Protein AF-A0AA92TUX0-F1 (afdb_monomer_lite)

pLDDT: mean 94.33, std 5.02, range [76.75, 98.62]

Secondary structure (DSSP, 8-state):
-HHHHHHHS--EEEE-GGGEEEETTT--EEE--TT-SEEE-TTT--EEEEEE----EEEEEEEEEEEEEETTEEEEEEEEEEEEEETTSPPEEEEEEEEEEEE-TT--EEEE-

Structure (mmCIF, N/CA/C/O backbone):
data_AF-A0AA92TUX0-F1
#
_entry.id   AF-A0AA92TUX0-F1
#
loop_
_atom_site.group_PDB
_atom_site.id
_atom_site.type_symbol
_atom_site.label_atom_id
_atom_site.label_alt_id
_atom_site.label_comp_id
_atom_site.label_asym_id
_atom_site.label_entity_id
_atom_site.label_seq_id
_atom_site.pdbx_PDB_ins_code
_atom_site.Cartn_x
_atom_site.Cartn_y
_atom_site.Cartn_z
_atom_site.occupancy
_atom_site.B_iso_or_equiv
_atom_site.auth_seq_id
_atom_site.auth_comp_id
_atom_site.auth_asym_id
_atom_site.auth_atom_id
_atom_site.pdbx_PDB_model_num
ATOM 1 N N . MET A 1 1 ? -6.172 -6.647 7.637 1.00 79.44 1 MET A N 1
ATOM 2 C CA . MET A 1 1 ? -5.646 -5.314 7.259 1.00 79.44 1 MET A CA 1
ATOM 3 C C . MET A 1 1 ? -5.321 -5.135 5.781 1.00 79.44 1 MET A C 1
ATOM 5 O O . MET A 1 1 ? -4.866 -4.063 5.417 1.00 79.44 1 MET A O 1
ATOM 9 N N . GLN A 1 2 ? -5.613 -6.105 4.902 1.00 88.50 2 GLN A N 1
ATOM 10 C CA . GLN A 1 2 ? -5.411 -5.900 3.461 1.00 88.50 2 GLN A CA 1
ATOM 11 C C . GLN A 1 2 ? -6.206 -4.711 2.902 1.00 88.50 2 GLN A C 1
ATOM 13 O O . GLN A 1 2 ? -5.702 -4.040 2.016 1.00 88.50 2 GLN A O 1
ATOM 18 N N . TRP A 1 3 ? -7.410 -4.449 3.424 1.00 93.12 3 TRP A N 1
ATOM 19 C CA . TRP A 1 3 ? -8.189 -3.251 3.095 1.00 93.12 3 TRP A CA 1
ATOM 20 C C . TRP A 1 3 ? -7.405 -1.966 3.407 1.00 93.12 3 TRP A C 1
ATOM 22 O O . TRP A 1 3 ? -7.145 -1.192 2.503 1.00 93.12 3 TRP A O 1
ATOM 32 N N . ALA A 1 4 ? -6.920 -1.797 4.641 1.00 95.00 4 ALA A N 1
ATOM 33 C CA . ALA A 1 4 ? -6.181 -0.595 5.036 1.00 95.00 4 ALA A CA 1
ATOM 34 C C . ALA A 1 4 ? -4.885 -0.405 4.232 1.00 95.00 4 ALA A C 1
ATOM 36 O O . ALA A 1 4 ? -4.531 0.717 3.904 1.00 95.00 4 ALA A O 1
ATOM 37 N N . PHE A 1 5 ? -4.200 -1.492 3.856 1.00 95.00 5 PHE A N 1
ATOM 38 C CA . PHE A 1 5 ? -3.052 -1.386 2.952 1.00 95.00 5 PHE A CA 1
ATOM 39 C C . PHE A 1 5 ? -3.440 -0.783 1.597 1.00 95.00 5 PHE A C 1
ATOM 41 O O . PHE A 1 5 ? -2.670 0.005 1.078 1.00 95.00 5 PHE A O 1
ATOM 48 N N . ARG A 1 6 ? -4.612 -1.140 1.051 1.00 94.38 6 ARG A N 1
ATOM 49 C CA . ARG A 1 6 ? -5.095 -0.654 -0.253 1.00 94.38 6 ARG A CA 1
ATOM 50 C C . ARG A 1 6 ? -5.653 0.766 -0.212 1.00 94.38 6 ARG A C 1
ATOM 52 O O . ARG A 1 6 ? -5.584 1.473 -1.205 1.00 94.38 6 ARG A O 1
ATOM 59 N N . GLU A 1 7 ? -6.271 1.135 0.905 1.00 94.19 7 GLU A N 1
ATOM 60 C CA . GLU A 1 7 ? -7.027 2.387 1.011 1.00 94.19 7 GLU A CA 1
ATOM 61 C C . GLU A 1 7 ? -6.262 3.501 1.732 1.00 94.19 7 GLU A C 1
ATOM 63 O O . GLU A 1 7 ? -6.598 4.670 1.576 1.00 94.19 7 GLU A O 1
ATOM 68 N N . CYS A 1 8 ? -5.270 3.168 2.564 1.00 95.38 8 CYS A N 1
ATOM 69 C CA . CYS A 1 8 ? -4.603 4.146 3.432 1.00 95.38 8 CYS A CA 1
ATOM 70 C C . CYS A 1 8 ? -3.147 4.435 3.044 1.00 95.38 8 CYS A C 1
ATOM 72 O O . CYS A 1 8 ? -2.513 5.273 3.690 1.00 95.38 8 CYS A O 1
ATOM 74 N N . LEU A 1 9 ? -2.596 3.732 2.052 1.00 95.19 9 LEU A N 1
ATOM 75 C CA . LEU A 1 9 ? -1.235 3.935 1.560 1.00 95.19 9 LEU A CA 1
ATOM 76 C C . LEU A 1 9 ? -1.241 4.256 0.071 1.00 95.19 9 LEU A C 1
ATOM 78 O O . LEU A 1 9 ? -2.009 3.686 -0.697 1.00 95.19 9 LEU A O 1
ATOM 82 N N . ASP A 1 10 ? -0.310 5.115 -0.331 1.00 94.06 10 ASP A N 1
ATOM 83 C CA . ASP A 1 10 ? -0.023 5.327 -1.743 1.00 94.06 10 ASP A CA 1
ATOM 84 C C . ASP A 1 10 ? 0.686 4.105 -2.328 1.00 94.06 10 ASP A C 1
ATOM 86 O O . ASP A 1 10 ? 1.622 3.549 -1.735 1.00 94.06 10 ASP A O 1
ATOM 90 N N . HIS A 1 11 ? 0.271 3.731 -3.535 1.00 97.12 11 HIS A N 1
ATOM 91 C CA . HIS A 1 11 ? 0.818 2.603 -4.274 1.00 97.12 11 HIS A CA 1
ATOM 92 C C . HIS A 1 11 ? 1.571 3.079 -5.502 1.00 97.12 11 HIS A C 1
ATOM 94 O O . HIS A 1 11 ? 1.094 3.920 -6.264 1.00 97.12 11 HIS A O 1
ATOM 100 N N . TYR A 1 12 ? 2.745 2.500 -5.731 1.00 97.25 12 TYR A N 1
ATOM 101 C CA . TYR A 1 12 ? 3.633 2.966 -6.785 1.00 97.25 12 TYR A CA 1
ATOM 102 C C . TYR A 1 12 ? 4.322 1.835 -7.541 1.00 97.25 12 TYR A C 1
ATOM 104 O O . TYR A 1 12 ? 4.471 0.697 -7.081 1.00 97.25 12 TYR A O 1
ATOM 112 N N . ALA A 1 13 ? 4.744 2.176 -8.750 1.00 98.19 13 ALA A N 1
ATOM 113 C CA . ALA A 1 13 ? 5.603 1.370 -9.588 1.00 98.19 13 ALA A CA 1
ATOM 114 C C . ALA A 1 13 ? 6.918 2.115 -9.803 1.00 98.19 13 ALA A C 1
ATOM 116 O O . ALA A 1 13 ? 6.924 3.322 -10.027 1.00 98.19 13 ALA A O 1
ATOM 117 N N . PHE A 1 14 ? 8.039 1.404 -9.758 1.00 98.12 14 PHE A N 1
ATOM 118 C CA . PHE A 1 14 ? 9.331 1.977 -10.125 1.00 98.12 14 PHE A CA 1
ATOM 119 C C . PHE A 1 14 ? 9.631 1.683 -11.581 1.00 98.12 14 PHE A C 1
ATOM 121 O O . PHE A 1 14 ? 9.683 0.516 -11.968 1.00 98.12 14 PHE A O 1
ATOM 128 N N . GLN A 1 15 ? 9.868 2.735 -12.356 1.00 97.81 15 GLN A N 1
ATOM 129 C CA . GLN A 1 15 ? 10.189 2.646 -13.772 1.00 97.81 15 GLN A CA 1
ATOM 130 C C . GLN A 1 15 ? 11.640 3.070 -14.032 1.00 97.81 15 GLN A C 1
ATOM 132 O O . GLN A 1 15 ? 12.124 4.078 -13.509 1.00 97.81 15 GLN A O 1
ATOM 137 N N . LEU A 1 16 ? 12.347 2.273 -14.833 1.00 95.50 16 LEU A N 1
ATOM 138 C CA . LEU A 1 16 ? 13.645 2.609 -15.420 1.00 95.50 16 LEU A CA 1
ATOM 139 C C . LEU A 1 16 ? 13.464 3.102 -16.866 1.00 95.50 16 LEU A C 1
ATOM 141 O O . LEU A 1 16 ? 12.361 3.106 -17.401 1.00 95.50 16 LEU A O 1
ATOM 145 N N . LYS A 1 17 ? 14.570 3.479 -17.519 1.00 90.75 17 LYS A N 1
ATOM 146 C CA . LYS A 1 17 ? 14.586 3.738 -18.970 1.00 90.75 17 LYS A CA 1
ATOM 147 C C . LYS A 1 17 ? 14.033 2.536 -19.752 1.00 90.75 17 LYS A C 1
ATOM 149 O O . LYS A 1 17 ? 14.117 1.405 -19.268 1.00 90.75 17 LYS A O 1
ATOM 154 N N . HIS A 1 18 ? 13.533 2.773 -20.961 1.00 91.75 18 HIS A N 1
ATOM 155 C CA . HIS A 1 18 ? 12.937 1.758 -21.840 1.00 91.75 18 HIS A CA 1
ATOM 156 C C . HIS A 1 18 ? 11.673 1.122 -21.260 1.00 91.75 18 HIS A C 1
ATOM 158 O O . HIS A 1 18 ? 11.348 -0.025 -21.557 1.00 91.75 18 HIS A O 1
ATOM 164 N N . GLY A 1 19 ? 10.978 1.856 -20.386 1.00 94.50 19 GLY A N 1
ATOM 165 C CA . GLY A 1 19 ? 9.671 1.467 -19.872 1.00 94.50 19 GLY A CA 1
ATOM 166 C C . GLY A 1 19 ? 9.672 0.292 -18.891 1.00 94.50 19 GLY A C 1
ATOM 167 O O . GLY A 1 19 ? 8.593 -0.180 -18.534 1.00 94.50 19 GLY A O 1
ATOM 168 N N . GLN A 1 20 ? 10.839 -0.201 -18.444 1.00 96.94 20 GLN A N 1
ATOM 169 C CA . GLN A 1 20 ? 10.905 -1.324 -17.502 1.00 96.94 20 GLN A CA 1
ATOM 170 C C . GLN A 1 20 ? 10.351 -0.900 -16.139 1.00 96.94 20 GLN A C 1
ATOM 172 O O . GLN A 1 20 ? 11.015 -0.188 -15.381 1.00 96.94 20 GLN A O 1
ATOM 177 N N . THR A 1 21 ? 9.177 -1.418 -15.803 1.00 98.19 21 THR A N 1
ATOM 178 C CA . THR A 1 21 ? 8.391 -1.027 -14.636 1.00 98.19 21 THR A CA 1
ATOM 179 C C . THR A 1 21 ? 8.190 -2.198 -13.694 1.00 98.19 21 THR A C 1
ATOM 181 O O . THR A 1 21 ? 7.829 -3.297 -14.108 1.00 98.19 21 THR A O 1
ATOM 184 N N . THR A 1 22 ? 8.397 -1.960 -12.402 1.00 98.56 22 THR A N 1
ATOM 185 C CA . THR A 1 22 ? 8.191 -2.943 -11.340 1.00 98.56 22 THR A CA 1
ATOM 186 C C . THR A 1 22 ? 7.146 -2.442 -10.356 1.00 98.56 22 THR A C 1
ATOM 188 O O . THR A 1 22 ? 7.299 -1.373 -9.772 1.00 98.56 22 THR A O 1
ATOM 191 N N . CYS A 1 23 ? 6.103 -3.238 -10.128 1.00 98.62 23 CYS A N 1
ATOM 192 C CA . CYS A 1 23 ? 5.115 -2.987 -9.083 1.00 98.62 23 CYS A CA 1
ATOM 193 C C . CYS A 1 23 ? 5.769 -3.133 -7.710 1.00 98.62 23 CYS A C 1
ATOM 195 O O . CYS A 1 23 ? 6.312 -4.199 -7.404 1.00 98.62 23 CYS A O 1
ATOM 197 N N . MET A 1 24 ? 5.667 -2.105 -6.868 1.00 98.44 24 MET A N 1
ATOM 198 C CA . MET A 1 24 ? 6.269 -2.158 -5.539 1.00 98.44 24 MET A CA 1
ATOM 199 C C . MET A 1 24 ? 5.434 -2.977 -4.547 1.00 98.44 24 MET A C 1
ATOM 201 O O . MET A 1 24 ? 6.011 -3.572 -3.646 1.00 98.44 24 MET A O 1
ATOM 205 N N . ASP A 1 25 ? 4.127 -3.154 -4.769 1.00 98.00 25 ASP A N 1
ATOM 206 C CA . ASP A 1 25 ? 3.286 -3.998 -3.905 1.00 98.00 25 ASP A CA 1
ATOM 207 C C . ASP A 1 25 ? 3.584 -5.502 -4.031 1.00 98.00 25 ASP A C 1
ATOM 209 O O . ASP A 1 25 ? 3.549 -6.242 -3.046 1.00 98.00 25 ASP A O 1
ATOM 213 N N . CYS A 1 26 ? 3.814 -5.996 -5.255 1.00 97.88 26 CYS A N 1
ATOM 214 C CA . CYS A 1 26 ? 3.891 -7.439 -5.533 1.00 97.88 26 CYS A CA 1
ATOM 215 C C . CYS A 1 26 ? 5.188 -7.907 -6.205 1.00 97.88 26 CYS A C 1
ATOM 217 O O . CYS A 1 26 ? 5.347 -9.110 -6.429 1.00 97.88 26 CYS A O 1
ATOM 219 N N . GLY A 1 27 ? 6.078 -6.983 -6.574 1.00 98.19 27 GLY A N 1
ATOM 220 C CA . GLY A 1 27 ? 7.376 -7.272 -7.182 1.00 98.19 27 GLY A CA 1
ATOM 221 C C . GLY A 1 27 ? 7.341 -7.655 -8.665 1.00 98.19 27 GLY A C 1
ATOM 222 O O . GLY A 1 27 ? 8.393 -7.855 -9.268 1.00 98.19 27 GLY A O 1
ATOM 223 N N . HIS A 1 28 ? 6.163 -7.768 -9.284 1.00 98.44 28 HIS A N 1
ATOM 224 C CA . HIS A 1 28 ? 6.066 -8.111 -10.704 1.00 98.44 28 HIS A CA 1
ATOM 225 C C . HIS A 1 28 ? 6.670 -7.013 -11.587 1.00 98.44 28 HIS A C 1
ATOM 227 O O . HIS A 1 28 ? 6.521 -5.834 -11.278 1.00 98.44 28 HIS A O 1
ATOM 233 N N . THR A 1 29 ? 7.335 -7.403 -12.676 1.00 98.00 29 THR A N 1
ATOM 234 C CA . THR A 1 29 ? 8.000 -6.488 -13.613 1.00 98.00 29 THR A CA 1
ATOM 235 C C . THR A 1 29 ? 7.488 -6.717 -15.029 1.00 98.00 29 THR A C 1
ATOM 237 O O . THR A 1 29 ? 7.313 -7.864 -15.433 1.00 98.00 29 THR A O 1
ATOM 240 N N . TRP A 1 30 ? 7.247 -5.630 -15.756 1.00 97.56 30 TRP A N 1
ATOM 241 C CA . TRP A 1 30 ? 6.776 -5.613 -17.141 1.00 97.56 30 TRP A CA 1
ATOM 242 C C . TRP A 1 30 ? 7.268 -4.340 -17.846 1.00 97.56 30 TRP A C 1
ATOM 244 O O . TRP A 1 30 ? 7.869 -3.471 -17.214 1.00 97.56 30 TRP A O 1
ATOM 254 N N . THR A 1 31 ? 7.013 -4.223 -19.147 1.00 96.38 31 THR A N 1
ATOM 255 C CA . THR A 1 31 ? 7.278 -2.997 -19.912 1.00 96.38 31 THR A CA 1
ATOM 256 C C . THR A 1 31 ? 5.978 -2.222 -20.100 1.00 96.38 31 THR A C 1
ATOM 258 O O . THR A 1 31 ? 4.957 -2.802 -20.461 1.00 96.38 31 THR A O 1
ATOM 261 N N . THR A 1 32 ? 6.005 -0.921 -19.840 1.00 92.69 32 THR A N 1
ATOM 262 C CA . THR A 1 32 ? 4.898 0.023 -20.066 1.00 92.69 32 THR A CA 1
ATOM 263 C C . THR A 1 32 ? 5.432 1.243 -20.809 1.00 92.69 32 THR A C 1
ATOM 265 O O . THR A 1 32 ? 6.645 1.406 -20.910 1.00 92.69 32 THR A O 1
ATOM 268 N N . ASP A 1 33 ? 4.536 2.087 -21.315 1.00 91.19 33 ASP A N 1
ATOM 269 C CA . ASP A 1 33 ? 4.878 3.388 -21.894 1.00 91.19 33 ASP A CA 1
ATOM 270 C C . ASP A 1 33 ? 5.802 4.195 -20.953 1.00 91.19 33 ASP A C 1
ATOM 272 O O . ASP A 1 33 ? 5.592 4.218 -19.733 1.00 91.19 33 ASP A O 1
ATOM 276 N N . GLU A 1 34 ? 6.848 4.805 -21.516 1.00 87.50 34 GLU A N 1
ATOM 277 C CA . GLU A 1 34 ? 7.826 5.619 -20.785 1.00 87.50 34 GLU A CA 1
ATOM 278 C C . GLU A 1 34 ? 7.202 6.895 -20.214 1.00 87.50 34 GLU A C 1
ATOM 280 O O . GLU A 1 34 ? 7.634 7.359 -19.155 1.00 87.50 34 GLU A O 1
ATOM 285 N N . ASP A 1 35 ? 6.157 7.419 -20.858 1.00 90.69 35 ASP A N 1
ATOM 286 C CA . ASP A 1 35 ? 5.523 8.690 -20.499 1.00 90.69 35 ASP A CA 1
ATOM 287 C C . ASP A 1 35 ? 4.301 8.515 -19.578 1.00 90.69 35 ASP A C 1
ATOM 289 O O . ASP A 1 35 ? 3.754 9.490 -19.066 1.00 90.69 35 ASP A O 1
ATOM 293 N N . ALA A 1 36 ? 3.914 7.277 -19.254 1.00 90.38 36 ALA A N 1
ATOM 294 C CA . ALA A 1 36 ? 2.796 7.017 -18.350 1.00 90.38 36 ALA A CA 1
ATOM 295 C C . ALA A 1 36 ? 3.105 7.411 -16.893 1.00 90.38 36 ALA A C 1
ATOM 297 O O . ALA A 1 36 ? 3.977 6.826 -16.255 1.00 90.38 36 ALA A O 1
ATOM 298 N N . ASP A 1 37 ? 2.316 8.326 -16.322 1.00 95.62 37 ASP A N 1
ATOM 299 C CA . ASP A 1 37 ? 2.414 8.704 -14.899 1.00 95.62 37 ASP A CA 1
ATOM 300 C C . ASP A 1 37 ? 1.631 7.769 -13.962 1.00 95.62 37 ASP A C 1
ATOM 302 O O . ASP A 1 37 ? 1.851 7.742 -12.749 1.00 95.62 37 ASP A O 1
ATOM 306 N N . LYS A 1 38 ? 0.711 6.968 -14.511 1.00 96.88 38 LYS A N 1
ATOM 307 C CA . LYS A 1 38 ? -0.054 5.949 -13.782 1.00 96.88 38 LYS A CA 1
ATOM 308 C C . LYS A 1 38 ? -0.112 4.663 -14.590 1.00 96.88 38 LYS A C 1
ATOM 310 O O . LYS A 1 38 ? -0.212 4.693 -15.812 1.00 96.88 38 LYS A O 1
ATOM 315 N N . CYS A 1 39 ? -0.107 3.524 -13.910 1.00 96.88 39 CYS A N 1
ATOM 316 C CA . CYS A 1 39 ? -0.299 2.227 -14.551 1.00 96.88 39 CYS A CA 1
ATOM 317 C C . CYS A 1 39 ? -1.102 1.270 -13.667 1.00 96.88 39 CYS A C 1
ATOM 319 O O . CYS A 1 39 ? -1.323 1.512 -12.482 1.00 96.88 39 CYS A O 1
ATOM 321 N N . VAL A 1 40 ? -1.552 0.162 -14.252 1.00 97.62 40 VAL A N 1
ATOM 322 C CA . VAL A 1 40 ? -2.187 -0.933 -13.514 1.00 97.62 40 VAL A CA 1
ATOM 323 C C . VAL A 1 40 ? -1.266 -2.137 -13.567 1.00 97.62 40 VAL A C 1
ATOM 325 O O . VAL A 1 40 ? -0.886 -2.584 -14.648 1.00 97.62 40 VAL A O 1
ATOM 328 N N . CYS A 1 41 ? -0.918 -2.693 -12.408 1.00 98.12 41 CYS A N 1
ATOM 329 C CA . CYS A 1 41 ? -0.101 -3.898 -12.364 1.00 98.12 41 CYS A CA 1
ATOM 330 C C . CYS A 1 41 ? -0.845 -5.066 -13.031 1.00 98.12 41 CYS A C 1
ATOM 332 O O . CYS A 1 41 ? -1.928 -5.441 -12.566 1.00 98.12 41 CYS A O 1
ATOM 334 N N . PRO A 1 42 ? -0.274 -5.727 -14.052 1.00 98.06 42 PRO A N 1
ATOM 335 C CA . PRO A 1 42 ? -0.961 -6.814 -14.741 1.00 98.06 42 PRO A CA 1
ATOM 336 C C . PRO A 1 42 ? -1.168 -8.044 -13.842 1.00 98.06 42 PRO A C 1
ATOM 338 O O . PRO A 1 42 ? -2.109 -8.802 -14.078 1.00 98.06 42 PRO A O 1
ATOM 341 N N . LYS A 1 43 ? -0.360 -8.208 -12.781 1.00 98.00 43 LYS A N 1
ATOM 342 C CA . LYS A 1 43 ? -0.448 -9.322 -11.823 1.00 98.00 43 LYS A CA 1
ATOM 343 C C . LYS A 1 43 ? -1.444 -9.070 -10.688 1.00 98.00 43 LYS A C 1
ATOM 345 O O . LYS A 1 43 ? -2.382 -9.840 -10.529 1.00 98.00 43 LYS A O 1
ATOM 350 N N . CYS A 1 44 ? -1.241 -8.024 -9.882 1.00 97.06 44 CYS A N 1
ATOM 351 C CA . CYS A 1 44 ? -2.070 -7.772 -8.692 1.00 97.06 44 CYS A CA 1
ATOM 352 C C . CYS A 1 44 ? -3.229 -6.795 -8.925 1.00 97.06 44 CYS A C 1
ATOM 354 O O . CYS A 1 44 ? -4.030 -6.595 -8.018 1.00 97.06 44 CYS A O 1
ATOM 356 N N . LYS A 1 45 ? -3.318 -6.187 -10.116 1.00 96.94 45 LYS A N 1
ATOM 357 C CA . LYS A 1 45 ? -4.348 -5.209 -10.505 1.00 96.94 45 LYS A CA 1
ATOM 358 C C . LYS A 1 45 ? -4.362 -3.915 -9.680 1.00 96.94 45 LYS A C 1
ATOM 360 O O . LYS A 1 45 ? -5.275 -3.111 -9.840 1.00 96.94 45 LYS A O 1
ATOM 365 N N . ALA A 1 46 ? -3.344 -3.686 -8.848 1.00 97.00 46 ALA A N 1
ATOM 366 C CA . ALA A 1 46 ? -3.163 -2.417 -8.154 1.00 97.00 46 ALA A CA 1
ATOM 367 C C . ALA A 1 46 ? -2.991 -1.278 -9.169 1.00 97.00 46 ALA A C 1
ATOM 369 O O . ALA A 1 46 ? -2.285 -1.441 -10.171 1.00 97.00 46 ALA A O 1
ATOM 370 N N . LYS A 1 47 ? -3.647 -0.147 -8.902 1.00 97.06 47 LYS A N 1
ATOM 371 C CA . LYS A 1 47 ? -3.442 1.118 -9.613 1.00 97.06 47 LYS A CA 1
ATOM 372 C C . LYS A 1 47 ? -2.251 1.811 -8.962 1.00 97.06 47 LYS A C 1
ATOM 374 O O . LYS A 1 47 ? -2.252 1.980 -7.749 1.00 97.06 47 LYS A O 1
ATOM 379 N N . LEU A 1 48 ? -1.243 2.149 -9.752 1.00 97.94 48 LEU A N 1
ATOM 380 C CA . LEU A 1 48 ? 0.063 2.574 -9.269 1.00 97.94 48 LEU A CA 1
ATOM 381 C C . LEU A 1 48 ? 0.439 3.920 -9.871 1.00 97.94 48 LEU A C 1
ATOM 383 O O . LEU A 1 48 ? 0.283 4.122 -11.077 1.00 97.94 48 LEU A O 1
ATOM 387 N N . GLU A 1 49 ? 1.010 4.791 -9.052 1.00 97.69 49 GLU A N 1
ATOM 388 C CA . GLU A 1 49 ? 1.740 5.961 -9.530 1.00 97.69 49 GLU A CA 1
ATOM 389 C C . GLU A 1 49 ? 3.126 5.543 -10.024 1.00 97.69 49 GLU A C 1
ATOM 391 O O . GLU A 1 49 ? 3.848 4.794 -9.358 1.00 97.69 49 GLU A O 1
ATOM 396 N N . VAL A 1 50 ? 3.502 5.988 -11.218 1.00 97.75 50 VAL A N 1
ATOM 397 C CA . VAL A 1 50 ? 4.790 5.642 -11.816 1.00 97.75 50 VAL A CA 1
ATOM 398 C C . VAL A 1 50 ? 5.848 6.615 -11.318 1.00 97.75 50 VAL A C 1
ATOM 400 O O . VAL A 1 50 ? 5.797 7.815 -11.565 1.00 97.75 50 VAL A O 1
ATOM 403 N N . GLN A 1 51 ? 6.854 6.080 -10.634 1.00 97.19 51 GLN A N 1
ATOM 404 C CA . GLN A 1 51 ? 8.020 6.831 -10.194 1.00 97.19 51 GLN A CA 1
ATOM 405 C C . GLN A 1 51 ? 9.229 6.420 -11.029 1.00 97.19 51 GLN A C 1
ATOM 407 O O . GLN A 1 51 ? 9.730 5.295 -10.935 1.00 97.19 51 GLN A O 1
ATOM 412 N N . ARG A 1 52 ? 9.734 7.352 -11.837 1.00 96.50 52 ARG A N 1
ATOM 413 C CA . ARG A 1 52 ? 10.941 7.155 -12.647 1.00 96.50 52 ARG A CA 1
ATOM 414 C C . ARG A 1 52 ? 12.169 7.270 -11.749 1.00 96.50 52 ARG A C 1
ATOM 416 O O . ARG A 1 52 ? 12.590 8.361 -11.372 1.00 96.50 52 ARG A O 1
ATOM 423 N N . THR A 1 53 ? 12.721 6.133 -11.330 1.00 96.25 53 THR A N 1
ATOM 424 C CA . THR A 1 53 ? 13.783 6.098 -10.316 1.00 96.25 53 THR A CA 1
ATOM 425 C C . THR A 1 53 ? 14.628 4.833 -10.385 1.00 96.25 53 THR A C 1
ATOM 427 O O . THR A 1 53 ? 14.146 3.750 -10.702 1.00 96.25 53 THR A O 1
ATOM 430 N N . LYS A 1 54 ? 15.911 4.949 -10.017 1.00 96.50 54 LYS A N 1
ATOM 431 C CA . LYS A 1 54 ? 16.821 3.802 -9.843 1.00 96.50 54 LYS A CA 1
ATOM 432 C C . LYS A 1 54 ? 16.768 3.194 -8.434 1.00 96.50 54 LYS A C 1
ATOM 434 O O . LYS A 1 54 ? 17.463 2.206 -8.175 1.00 96.50 54 LYS A O 1
ATOM 439 N N . ARG A 1 55 ? 15.982 3.776 -7.516 1.00 97.38 55 ARG A N 1
ATOM 440 C CA . ARG A 1 55 ? 15.833 3.283 -6.137 1.00 97.38 55 ARG A CA 1
ATOM 441 C C . ARG A 1 55 ? 15.392 1.817 -6.144 1.00 97.38 55 ARG A C 1
ATOM 443 O O . ARG A 1 55 ? 14.587 1.397 -6.964 1.00 97.38 55 ARG A O 1
ATOM 450 N N . GLN A 1 56 ? 15.940 1.033 -5.220 1.00 97.19 56 GLN A N 1
ATOM 451 C CA . GLN A 1 56 ? 15.613 -0.394 -5.073 1.00 97.19 56 GLN A CA 1
ATOM 452 C C . GLN A 1 56 ? 14.685 -0.673 -3.895 1.00 97.19 56 GLN A C 1
ATOM 454 O O . GLN A 1 56 ? 14.059 -1.730 -3.838 1.00 97.19 56 GLN A O 1
ATOM 459 N N . LYS A 1 57 ? 14.636 0.256 -2.940 1.00 97.75 57 LYS A N 1
ATOM 460 C CA . LYS A 1 57 ? 13.869 0.149 -1.706 1.00 97.75 57 LYS A CA 1
ATOM 461 C C . LYS A 1 57 ? 13.083 1.429 -1.481 1.00 97.75 57 LYS A C 1
ATOM 463 O O . LYS A 1 57 ? 13.540 2.504 -1.873 1.00 97.75 57 LYS A O 1
ATOM 468 N N . ALA A 1 58 ? 11.951 1.297 -0.813 1.00 97.31 58 ALA A N 1
ATOM 469 C CA . ALA A 1 58 ? 11.172 2.408 -0.300 1.00 97.31 58 ALA A CA 1
ATOM 470 C C . ALA A 1 58 ? 10.371 1.959 0.925 1.00 97.31 58 ALA A C 1
ATOM 472 O O . ALA A 1 58 ? 10.312 0.769 1.243 1.00 97.31 58 ALA A O 1
ATOM 473 N N . MET A 1 59 ? 9.800 2.922 1.637 1.00 97.06 59 MET A N 1
ATOM 474 C CA . MET A 1 59 ? 8.969 2.681 2.806 1.00 97.06 59 MET A CA 1
ATOM 475 C C . MET A 1 59 ? 7.864 3.728 2.839 1.00 97.06 59 MET A C 1
ATOM 477 O O . MET A 1 59 ? 8.134 4.902 2.587 1.00 97.06 59 MET A O 1
ATOM 481 N N . SER A 1 60 ? 6.652 3.291 3.162 1.00 96.56 60 SER A N 1
ATOM 482 C CA . SER A 1 60 ? 5.514 4.165 3.430 1.00 96.56 60 SER A CA 1
ATOM 483 C C . SER A 1 60 ? 4.975 3.859 4.823 1.00 96.56 60 SER A C 1
ATOM 485 O O . SER A 1 60 ? 4.952 2.702 5.248 1.00 96.56 60 SER A O 1
ATOM 487 N N . SER A 1 61 ? 4.536 4.889 5.538 1.00 96.44 61 SER A N 1
ATOM 488 C CA . SER A 1 61 ? 3.901 4.756 6.846 1.00 96.44 61 SER A CA 1
ATOM 489 C C . SER A 1 61 ? 2.637 5.596 6.865 1.00 96.44 61 SER A C 1
ATOM 491 O O . SER A 1 61 ? 2.641 6.715 6.364 1.00 96.44 61 SER A O 1
ATOM 493 N N . THR A 1 62 ? 1.585 5.080 7.485 1.00 96.94 62 THR A N 1
ATOM 494 C CA . THR A 1 62 ? 0.321 5.797 7.661 1.00 96.94 62 THR A CA 1
ATOM 495 C C . THR A 1 62 ? -0.290 5.467 9.017 1.00 96.94 62 THR A C 1
ATOM 497 O O . THR A 1 62 ? 0.085 4.477 9.659 1.00 96.94 62 THR A O 1
ATOM 500 N N . TYR A 1 63 ? -1.235 6.296 9.439 1.00 96.88 63 TYR A N 1
ATOM 501 C CA . TYR A 1 63 ? -2.120 6.012 10.557 1.00 96.88 63 TYR A CA 1
ATOM 502 C C . TYR A 1 63 ? -3.545 5.911 10.031 1.00 96.88 63 TYR A C 1
ATOM 504 O O . TYR A 1 63 ? -3.954 6.688 9.173 1.00 96.88 63 TYR A O 1
ATOM 512 N N . PHE A 1 64 ? -4.308 4.962 10.556 1.00 9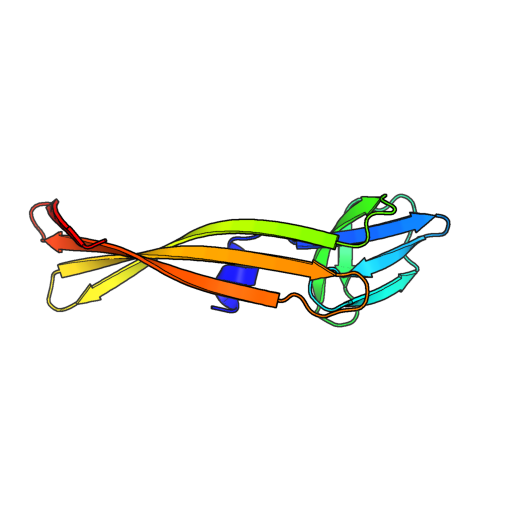6.50 64 PHE A N 1
ATOM 513 C CA . PHE A 1 64 ? -5.728 4.843 10.250 1.00 96.50 64 PHE A CA 1
ATOM 514 C C . PHE A 1 64 ? -6.497 4.431 11.498 1.00 96.50 64 PHE A C 1
ATOM 516 O O . PHE A 1 64 ? -5.944 3.815 12.411 1.00 96.50 64 PHE A O 1
ATOM 523 N N . SER A 1 65 ? -7.786 4.752 11.519 1.00 96.19 65 SER A N 1
ATOM 524 C CA . SER A 1 65 ? -8.673 4.412 12.626 1.00 96.19 65 SER A CA 1
ATOM 525 C C . SER A 1 65 ? -9.827 3.549 12.144 1.00 96.19 65 SER A C 1
ATOM 527 O O . SER A 1 65 ? -10.347 3.735 11.046 1.00 96.19 65 SER A O 1
ATOM 529 N N . VAL A 1 66 ? -10.243 2.606 12.985 1.00 95.12 66 VAL A N 1
ATOM 530 C CA . VAL A 1 66 ? -11.453 1.806 12.784 1.00 95.12 66 VAL A CA 1
ATOM 531 C C . VAL A 1 66 ? -12.435 2.167 13.888 1.00 95.12 66 VAL A C 1
ATOM 533 O O . VAL A 1 66 ? -12.118 2.015 15.070 1.00 95.12 66 VAL A O 1
ATOM 536 N N . LEU A 1 67 ? -13.615 2.646 13.498 1.00 94.38 67 LEU A N 1
ATOM 537 C CA . LEU A 1 67 ? -14.712 2.944 14.409 1.00 94.38 67 LEU A CA 1
ATOM 538 C C . LEU A 1 67 ? -15.650 1.738 14.491 1.00 94.38 67 LEU A C 1
ATOM 540 O O . LEU A 1 67 ? -16.061 1.185 13.474 1.00 94.38 67 LEU A O 1
ATOM 544 N N . THR A 1 68 ? -15.972 1.321 15.709 1.00 94.00 68 THR A N 1
ATOM 545 C CA . THR A 1 68 ? -16.911 0.232 15.999 1.00 94.00 68 THR A CA 1
ATOM 546 C C . THR A 1 68 ? -17.843 0.649 17.123 1.00 94.00 68 THR A C 1
ATOM 548 O O . THR A 1 68 ? -17.476 1.486 17.940 1.00 94.00 68 THR A O 1
ATOM 551 N N . GLU A 1 69 ? -19.026 0.054 17.206 1.00 90.44 69 GLU A N 1
ATOM 552 C CA . GLU A 1 69 ? -19.903 0.207 18.366 1.00 90.44 69 GLU A CA 1
ATOM 553 C C . GLU A 1 69 ? -19.865 -1.071 19.214 1.00 90.44 69 GLU A C 1
ATOM 555 O O . GLU A 1 69 ? -19.881 -2.189 18.688 1.00 90.44 69 GLU A O 1
ATOM 560 N N . ARG A 1 70 ? -19.803 -0.924 20.538 1.00 82.25 70 ARG A N 1
ATOM 561 C CA . ARG A 1 70 ? -19.975 -2.020 21.493 1.00 82.25 70 ARG A CA 1
ATOM 562 C C . ARG A 1 70 ? -20.805 -1.555 22.679 1.00 82.25 70 ARG A C 1
ATOM 564 O O . ARG A 1 70 ? -20.336 -0.749 23.475 1.00 82.25 70 ARG A O 1
ATOM 571 N N . LYS A 1 71 ? -21.986 -2.156 22.856 1.00 82.19 71 LYS A N 1
ATOM 572 C CA . LYS A 1 71 ? -22.864 -1.940 24.022 1.00 82.19 71 LYS A CA 1
ATOM 573 C C . LYS A 1 71 ? -23.198 -0.450 24.253 1.00 82.19 71 LYS A C 1
ATOM 575 O O . LYS A 1 71 ? -23.100 0.016 25.383 1.00 82.19 71 LYS A O 1
ATOM 580 N N . GLY A 1 72 ? -23.518 0.298 23.190 1.00 82.00 72 GLY A N 1
ATOM 581 C CA . GLY A 1 72 ? -23.821 1.737 23.268 1.00 82.00 72 GLY A CA 1
ATOM 582 C C . GLY A 1 72 ? -22.600 2.654 23.427 1.00 82.00 72 GLY A C 1
ATOM 583 O O . GLY A 1 72 ? -22.744 3.869 23.517 1.00 82.00 72 GLY A O 1
ATOM 584 N N . LEU A 1 73 ? -21.382 2.100 23.449 1.00 84.56 73 LEU A N 1
ATOM 585 C CA . LEU A 1 73 ? -20.143 2.873 23.397 1.00 84.56 73 LEU A CA 1
ATOM 586 C C . LEU A 1 73 ? -19.557 2.822 21.988 1.00 84.56 73 LEU A C 1
ATOM 588 O O . LEU A 1 73 ? -19.413 1.744 21.403 1.00 84.56 73 LEU A O 1
ATOM 592 N N . GLN A 1 74 ? -19.143 3.973 21.468 1.00 91.81 74 GLN A N 1
ATOM 593 C CA . GLN A 1 74 ? -18.308 4.025 20.277 1.00 91.81 74 GLN A CA 1
ATOM 594 C C . GLN A 1 74 ? -16.856 3.747 20.677 1.00 91.81 74 GLN A C 1
ATOM 596 O O . GLN A 1 74 ? -16.270 4.436 21.509 1.00 91.81 74 GLN A O 1
ATOM 601 N N . LEU A 1 75 ? -16.268 2.718 20.080 1.00 93.12 75 LEU A N 1
ATOM 602 C CA . LEU A 1 75 ? -14.872 2.342 20.229 1.00 93.12 75 LEU A CA 1
ATOM 603 C C . LEU A 1 75 ? -14.128 2.677 18.937 1.00 93.12 75 LEU A C 1
ATOM 605 O O . LEU A 1 75 ? -14.312 2.008 17.916 1.00 93.12 75 LEU A O 1
ATOM 609 N N . MET A 1 76 ? -13.244 3.670 19.001 1.00 94.69 76 MET A N 1
ATOM 610 C CA . MET A 1 76 ? -12.297 3.980 17.933 1.00 94.69 76 MET A CA 1
ATOM 611 C C . MET A 1 76 ? -10.937 3.366 18.262 1.00 94.69 76 MET A C 1
ATOM 613 O O . MET A 1 76 ? -10.371 3.615 19.323 1.00 94.69 76 MET A O 1
ATOM 617 N N . ARG A 1 77 ? -10.395 2.560 17.351 1.00 95.81 77 ARG A N 1
ATOM 618 C CA . ARG A 1 77 ? -9.061 1.954 17.475 1.00 95.81 77 ARG A CA 1
ATOM 619 C C . ARG A 1 77 ? -8.147 2.575 16.432 1.00 95.81 77 ARG A C 1
ATOM 621 O O . ARG A 1 77 ? -8.458 2.478 15.246 1.00 95.81 77 ARG A O 1
ATOM 628 N N . ALA A 1 78 ? -7.059 3.199 16.865 1.00 96.69 78 ALA A N 1
ATOM 629 C CA . ALA A 1 78 ? -6.058 3.794 15.990 1.00 96.69 78 ALA A CA 1
ATOM 630 C C . ALA A 1 78 ? -4.902 2.816 15.771 1.00 96.69 78 ALA A C 1
ATOM 632 O O . ALA A 1 78 ? -4.421 2.176 16.708 1.00 96.69 78 ALA A O 1
ATOM 633 N N . PHE A 1 79 ? -4.441 2.716 14.531 1.00 97.50 79 PHE A N 1
ATOM 634 C CA . PHE A 1 79 ? -3.377 1.818 14.112 1.00 97.50 79 PHE A CA 1
ATOM 635 C C . PHE A 1 79 ? -2.287 2.590 13.382 1.00 97.50 79 PHE A C 1
ATOM 637 O O . PHE A 1 79 ? -2.579 3.503 12.611 1.00 97.50 79 PHE A O 1
ATOM 644 N N . GLN A 1 80 ? -1.040 2.167 13.569 1.00 97.69 80 GLN A N 1
ATOM 645 C CA . GLN A 1 80 ? 0.058 2.522 12.680 1.00 97.69 80 GLN A CA 1
ATOM 646 C C . GLN A 1 80 ? 0.295 1.375 11.702 1.00 97.69 80 GLN A C 1
ATOM 648 O O . GLN A 1 80 ? 0.370 0.213 12.107 1.00 97.69 80 GLN A O 1
ATOM 653 N N . MET A 1 81 ? 0.452 1.704 10.421 1.00 97.81 81 MET A N 1
ATOM 654 C CA . MET A 1 81 ? 0.882 0.765 9.391 1.00 97.81 81 MET A CA 1
ATOM 655 C C . MET A 1 81 ? 2.185 1.237 8.755 1.00 97.81 81 MET A C 1
ATOM 657 O O . MET A 1 81 ? 2.319 2.410 8.417 1.00 97.81 81 MET A O 1
ATOM 661 N N . LYS A 1 82 ? 3.121 0.307 8.556 1.00 97.75 82 LYS A N 1
ATOM 662 C CA . LYS A 1 82 ? 4.338 0.500 7.764 1.00 97.75 82 LYS A CA 1
ATOM 663 C C . LYS A 1 82 ? 4.400 -0.548 6.665 1.00 97.75 82 LYS A C 1
ATOM 665 O O . LYS A 1 82 ? 4.251 -1.735 6.942 1.00 97.75 82 LYS A O 1
ATOM 670 N N . ALA A 1 83 ? 4.652 -0.108 5.443 1.00 97.75 83 ALA A N 1
ATOM 671 C CA . ALA A 1 83 ? 4.907 -0.969 4.303 1.00 97.75 83 ALA A CA 1
ATOM 672 C C . ALA A 1 83 ? 6.337 -0.743 3.816 1.00 97.75 83 ALA A C 1
ATOM 674 O O . ALA A 1 83 ? 6.745 0.390 3.553 1.00 97.75 83 ALA A O 1
ATOM 675 N N . TYR A 1 84 ? 7.096 -1.826 3.720 1.00 98.12 84 TYR A N 1
ATOM 676 C CA . TYR A 1 84 ? 8.457 -1.838 3.211 1.00 98.12 84 TYR A CA 1
ATOM 677 C C . TYR A 1 84 ? 8.466 -2.507 1.849 1.00 98.12 84 TYR A C 1
ATOM 679 O O . TYR A 1 84 ? 7.917 -3.591 1.657 1.00 98.12 84 TYR A O 1
ATOM 687 N N . TYR A 1 85 ? 9.119 -1.850 0.904 1.00 98.12 85 TYR A N 1
ATOM 688 C CA . TYR A 1 85 ? 9.084 -2.240 -0.490 1.00 98.12 85 TYR A CA 1
ATOM 689 C C . TYR A 1 85 ? 10.495 -2.515 -0.979 1.00 98.12 85 TYR A C 1
ATOM 691 O O . TYR A 1 85 ? 11.420 -1.733 -0.733 1.00 98.12 85 TYR A O 1
ATOM 699 N N . ARG A 1 86 ? 10.658 -3.609 -1.722 1.00 98.00 86 ARG A N 1
ATOM 700 C CA . ARG A 1 86 ? 11.899 -3.945 -2.414 1.00 98.00 86 ARG A CA 1
ATOM 701 C C . ARG A 1 86 ? 11.580 -4.397 -3.828 1.00 98.00 86 ARG A C 1
ATOM 703 O O . ARG A 1 86 ? 10.729 -5.258 -4.030 1.00 98.00 86 ARG A O 1
ATOM 710 N N . LYS A 1 87 ? 12.273 -3.816 -4.808 1.00 97.38 87 LYS A N 1
ATOM 711 C CA . LYS A 1 87 ? 12.085 -4.144 -6.225 1.00 97.38 87 LYS A CA 1
ATOM 712 C C . LYS A 1 87 ? 12.204 -5.662 -6.426 1.00 97.38 87 LYS A C 1
ATOM 714 O O . LYS A 1 87 ? 13.152 -6.279 -5.941 1.00 97.38 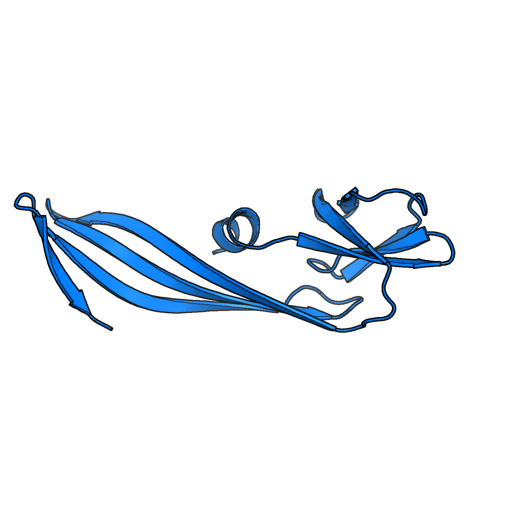87 LYS A O 1
ATOM 719 N N . GLY A 1 88 ? 11.230 -6.254 -7.116 1.00 96.94 88 GLY A N 1
ATOM 720 C CA . GLY A 1 88 ? 11.182 -7.698 -7.370 1.00 96.94 88 GLY A CA 1
ATOM 721 C C . GLY A 1 88 ? 10.594 -8.543 -6.234 1.00 96.94 88 GLY A C 1
ATOM 722 O O . GLY A 1 88 ? 10.465 -9.753 -6.398 1.00 96.94 88 GLY A O 1
ATOM 723 N N . GLN A 1 89 ? 10.220 -7.944 -5.100 1.00 98.06 89 GLN A N 1
ATOM 724 C CA . GLN A 1 89 ? 9.653 -8.647 -3.948 1.00 98.06 89 GLN A CA 1
ATOM 725 C C . GLN A 1 89 ? 8.254 -8.129 -3.612 1.00 98.06 89 GLN A C 1
ATOM 727 O O . GLN A 1 89 ? 7.882 -7.010 -3.962 1.00 98.06 89 GLN A O 1
ATOM 732 N N . LYS A 1 90 ? 7.463 -8.973 -2.947 1.00 97.75 90 LYS A N 1
ATOM 733 C CA . LYS A 1 90 ? 6.182 -8.562 -2.368 1.00 97.75 90 LYS A CA 1
ATOM 734 C C . LYS A 1 90 ? 6.447 -7.620 -1.189 1.00 97.75 90 LYS A C 1
ATOM 736 O O . LYS A 1 90 ? 7.411 -7.836 -0.465 1.00 97.75 90 LYS A O 1
ATOM 741 N N . ALA A 1 91 ? 5.601 -6.609 -1.011 1.00 97.62 91 ALA A N 1
ATOM 742 C CA . ALA A 1 91 ? 5.721 -5.668 0.095 1.00 97.62 91 ALA A CA 1
ATOM 743 C C . ALA A 1 91 ? 5.558 -6.362 1.458 1.00 97.62 91 ALA A C 1
ATOM 745 O O . ALA A 1 91 ? 4.636 -7.164 1.649 1.00 97.62 91 ALA A O 1
ATOM 746 N N . ASP A 1 92 ? 6.418 -5.992 2.405 1.00 97.44 92 ASP A N 1
ATOM 747 C CA . ASP A 1 92 ? 6.331 -6.406 3.803 1.00 97.44 92 ASP A CA 1
ATOM 748 C C . ASP A 1 92 ? 5.511 -5.373 4.575 1.00 97.44 92 ASP A C 1
ATOM 750 O O . ASP A 1 92 ? 5.876 -4.198 4.650 1.00 97.44 92 ASP A O 1
ATOM 754 N N . ILE A 1 93 ? 4.380 -5.802 5.137 1.00 96.81 93 ILE A N 1
ATOM 755 C CA . ILE A 1 93 ? 3.402 -4.910 5.768 1.00 96.81 93 ILE A CA 1
ATOM 756 C C . ILE A 1 93 ? 3.315 -5.233 7.256 1.00 96.81 93 ILE A C 1
ATOM 758 O O . ILE A 1 93 ? 2.960 -6.346 7.642 1.00 96.81 93 ILE A O 1
ATOM 762 N N . TYR A 1 94 ? 3.565 -4.227 8.085 1.00 97.00 94 TYR A N 1
ATOM 763 C CA . TYR A 1 94 ? 3.435 -4.284 9.534 1.00 97.00 94 TYR A CA 1
ATOM 764 C C . TYR A 1 94 ? 2.321 -3.346 9.970 1.00 97.00 94 TYR A C 1
ATOM 766 O O . TYR A 1 94 ? 2.238 -2.215 9.500 1.00 97.00 94 TYR A O 1
ATOM 774 N N . CYS A 1 95 ? 1.460 -3.808 10.870 1.00 96.88 95 CYS A N 1
ATOM 775 C CA . CYS A 1 95 ? 0.351 -3.019 11.385 1.00 96.88 95 CYS A CA 1
ATOM 776 C C . CYS A 1 95 ? 0.126 -3.360 12.853 1.00 96.88 95 CYS A C 1
ATOM 778 O O . CYS A 1 95 ? -0.026 -4.534 13.189 1.00 96.88 95 CYS A O 1
ATOM 780 N N . TRP A 1 96 ? 0.068 -2.347 13.709 1.00 96.75 96 TRP A N 1
ATOM 781 C CA . TRP A 1 96 ? -0.202 -2.514 15.134 1.00 96.75 96 TRP A CA 1
ATOM 782 C C . TRP A 1 96 ? -1.097 -1.392 15.639 1.00 96.75 96 TRP A C 1
ATOM 784 O O . TRP A 1 96 ? -1.152 -0.305 15.066 1.00 96.75 96 TRP A O 1
ATOM 794 N N . GLU A 1 97 ? -1.854 -1.694 16.684 1.00 97.12 97 GLU A N 1
ATOM 795 C CA . GLU A 1 97 ? -2.685 -0.708 17.363 1.00 97.12 97 GLU A CA 1
ATOM 796 C C . GLU A 1 97 ? -1.800 0.202 18.217 1.00 97.12 97 GLU A C 1
ATOM 798 O O . GLU A 1 97 ? -0.864 -0.280 18.851 1.00 97.12 97 GLU A O 1
ATOM 803 N N . VAL A 1 98 ? -2.087 1.502 18.204 1.00 97.25 98 VAL A N 1
ATOM 804 C CA . VAL A 1 98 ? -1.342 2.523 18.960 1.00 97.25 98 VAL A CA 1
ATOM 805 C C . VAL A 1 98 ? -2.205 3.269 19.973 1.00 97.25 98 VAL A C 1
ATOM 807 O O . VAL A 1 98 ? -1.661 3.931 20.846 1.00 97.25 98 VAL A O 1
ATOM 810 N N . ALA A 1 99 ? -3.534 3.207 19.839 1.00 95.94 99 ALA A N 1
ATOM 811 C CA . ALA A 1 99 ? -4.459 3.766 20.818 1.00 95.94 99 ALA A CA 1
ATOM 812 C C . ALA A 1 99 ? -5.872 3.178 20.677 1.00 95.94 99 ALA A C 1
ATOM 814 O O . ALA A 1 99 ? -6.300 2.768 19.591 1.00 95.94 99 ALA A O 1
ATOM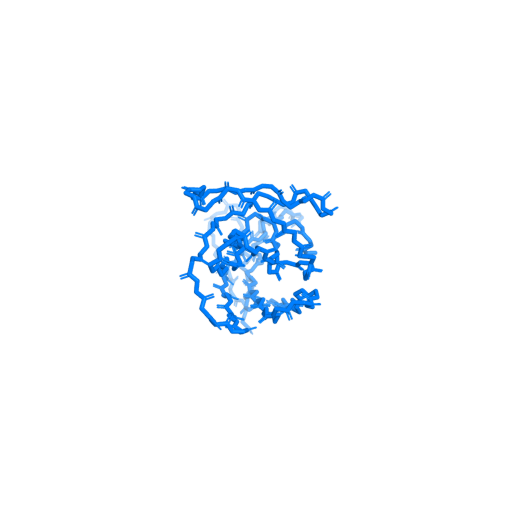 815 N N . ARG A 1 100 ? -6.636 3.219 21.771 1.00 95.81 100 ARG A N 1
ATOM 816 C CA . ARG A 1 100 ? -8.090 3.019 21.805 1.00 95.81 100 ARG A CA 1
ATOM 817 C C . ARG A 1 100 ? -8.767 4.212 22.462 1.00 95.81 100 ARG A C 1
ATOM 819 O O . ARG A 1 100 ? -8.347 4.639 23.531 1.00 95.81 100 ARG A O 1
ATOM 826 N N . TYR A 1 101 ? -9.857 4.667 21.863 1.00 92.69 101 TYR A N 1
ATOM 827 C CA . TYR A 1 101 ? -10.730 5.707 22.390 1.00 92.69 101 TYR A CA 1
ATOM 828 C C . TYR A 1 101 ? -12.110 5.105 22.634 1.00 92.69 101 TYR A C 1
ATOM 830 O O . TYR A 1 101 ? -12.731 4.576 21.708 1.00 92.69 101 TYR A O 1
ATOM 838 N N . TRP A 1 102 ? -12.584 5.190 23.871 1.00 90.56 102 TRP A N 1
ATOM 839 C CA . TRP A 1 102 ? -13.938 4.816 24.261 1.00 90.56 102 TRP A CA 1
ATOM 840 C C . TRP A 1 102 ? -14.765 6.074 24.424 1.00 90.56 102 TRP A C 1
ATOM 842 O O . TRP A 1 102 ? -14.424 6.931 25.233 1.00 90.56 102 TRP A O 1
ATOM 852 N N . MET A 1 103 ? -15.845 6.176 23.665 1.00 91.38 103 MET A N 1
ATOM 853 C CA . MET A 1 103 ? -16.734 7.327 23.655 1.00 91.38 103 MET A CA 1
ATOM 854 C C . MET A 1 103 ? -18.124 6.875 24.083 1.00 91.38 103 MET A C 1
ATOM 856 O O . MET A 1 103 ? -18.660 5.903 23.544 1.00 91.38 103 MET A O 1
ATOM 860 N N . ASN A 1 104 ? -18.701 7.561 25.066 1.00 87.88 104 ASN A N 1
ATOM 861 C CA . ASN A 1 104 ? -20.096 7.347 25.443 1.00 87.88 104 ASN A CA 1
ATOM 862 C C . ASN A 1 104 ? -21.035 8.310 24.702 1.00 87.88 104 ASN A C 1
ATOM 864 O O . ASN A 1 104 ? -20.594 9.261 24.061 1.00 87.88 104 ASN A O 1
ATOM 868 N N . GLU A 1 105 ? -22.341 8.093 24.838 1.00 83.38 105 GLU A N 1
ATOM 869 C CA . GLU A 1 105 ? -23.392 8.913 24.211 1.00 83.38 105 GLU A CA 1
ATOM 870 C C . GLU A 1 105 ? -23.333 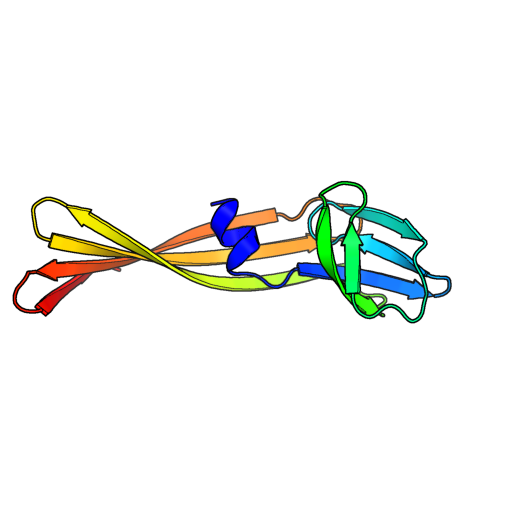10.403 24.594 1.00 83.38 105 GLU A C 1
ATOM 872 O O . GLU A 1 105 ? -23.830 11.255 23.865 1.00 83.38 105 GLU A O 1
ATOM 877 N N . LYS A 1 106 ? -22.698 10.739 25.725 1.00 85.62 106 LYS A N 1
ATOM 878 C CA . LYS A 1 106 ? -22.504 12.120 26.195 1.00 85.62 106 LYS A CA 1
ATOM 879 C C . LYS A 1 106 ? -21.218 12.759 25.652 1.00 85.62 106 LYS A C 1
ATOM 881 O O . LYS A 1 106 ? -20.851 13.842 26.098 1.00 85.62 106 LYS A O 1
ATOM 886 N N . GLY A 1 107 ? -20.503 12.081 24.752 1.00 78.81 107 GLY A N 1
ATOM 887 C CA . GLY A 1 1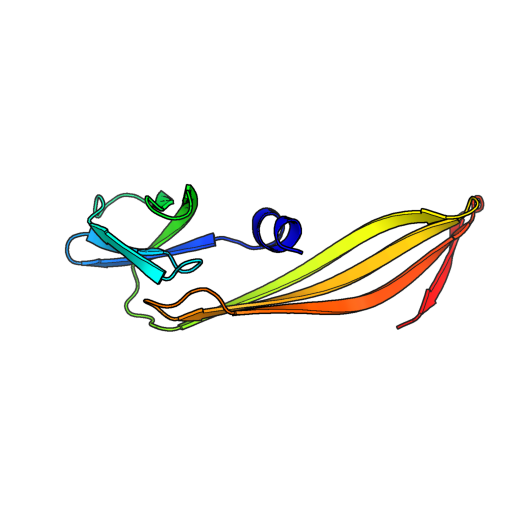07 ? -19.239 12.543 24.177 1.00 78.81 107 GLY A CA 1
ATOM 888 C C . GLY A 1 107 ? -18.038 12.463 25.125 1.00 78.81 107 GLY A C 1
ATOM 889 O O . GLY A 1 107 ? -16.974 12.982 24.797 1.00 78.81 107 GLY A O 1
ATOM 890 N N . LYS A 1 108 ? -18.166 11.819 26.297 1.00 83.06 108 LYS A N 1
ATOM 891 C CA . LYS A 1 108 ? -17.025 11.608 27.200 1.00 83.06 108 LYS A CA 1
ATOM 892 C C . LYS A 1 108 ? -16.087 10.571 26.584 1.00 83.06 108 LYS A C 1
ATOM 894 O O . LYS A 1 108 ? -16.545 9.486 26.224 1.00 83.06 108 LYS A O 1
ATOM 899 N N . VAL A 1 109 ? -14.797 10.901 26.519 1.00 85.06 109 VAL A N 1
ATOM 900 C CA . VAL A 1 109 ? -13.749 10.067 25.917 1.00 85.06 109 VAL A CA 1
ATOM 901 C C . VAL A 1 109 ? -12.794 9.539 26.987 1.00 85.06 109 VAL A C 1
ATOM 903 O O . VAL A 1 109 ? -12.286 10.317 27.788 1.00 85.06 109 VAL A O 1
ATOM 906 N N . GLU A 1 110 ? -12.516 8.238 26.968 1.00 85.69 110 GLU A N 1
ATOM 907 C CA . GLU A 1 110 ? -11.433 7.600 27.730 1.00 85.69 110 GLU A CA 1
ATOM 908 C C . GLU A 1 110 ? -10.412 7.003 26.747 1.00 85.69 110 GLU A C 1
ATOM 910 O O . GLU A 1 110 ? -10.798 6.323 25.789 1.00 85.69 110 GLU A O 1
ATOM 915 N N . VAL A 1 111 ? -9.116 7.258 26.962 1.00 87.00 111 VAL A N 1
ATOM 916 C CA . VAL A 1 111 ? -8.030 6.872 26.041 1.00 87.00 111 VAL A CA 1
ATOM 917 C C . VAL A 1 111 ? -7.119 5.834 26.685 1.00 87.00 111 VAL A C 1
ATOM 919 O O . VAL A 1 111 ? -6.709 5.987 27.831 1.00 87.00 111 VAL A O 1
ATOM 922 N N . MET A 1 112 ? -6.766 4.795 25.931 1.00 84.44 112 MET A N 1
ATOM 923 C CA . MET A 1 112 ? -5.751 3.810 26.310 1.00 84.44 112 MET A CA 1
ATOM 924 C C . MET A 1 112 ? -4.687 3.756 25.211 1.00 84.44 112 MET A C 1
ATOM 926 O O . MET A 1 112 ? -5.050 3.566 24.049 1.00 84.44 112 MET A O 1
ATOM 930 N N . ALA A 1 113 ? -3.416 3.934 25.573 1.00 76.75 113 ALA A N 1
ATOM 931 C CA . ALA A 1 113 ? -2.259 3.881 24.675 1.00 76.75 113 ALA A CA 1
ATOM 932 C C . ALA A 1 113 ? -1.423 2.624 24.940 1.00 76.75 113 ALA A C 1
ATOM 934 O O . ALA A 1 113 ? -1.316 2.245 26.130 1.00 76.75 113 ALA A O 1
#

Sequence (113 aa):
MQWAFRECLDHYAFQLKHGQTTCMDCGHTWTTDEDADKCVCPKCKAKLEVQRTKRQKAMSSTYFSVLTERKGLQLMRAFQMKAYYRKGQKADIYCWEVARYWMNEKGKVEVMA

Foldseek 3Di:
DVVCVQPWWAWAWEAEPQQWIAGQQAQDTDRDDPPDQWDADPPPRRIHGYDHDPDFKDKDKGKDWDWDDDPQKIKIWIKIKMWITGHNHHIDIDMDTDKIWIAHPVRDIDIDD

Radius of gyration: 18.47 Å; chain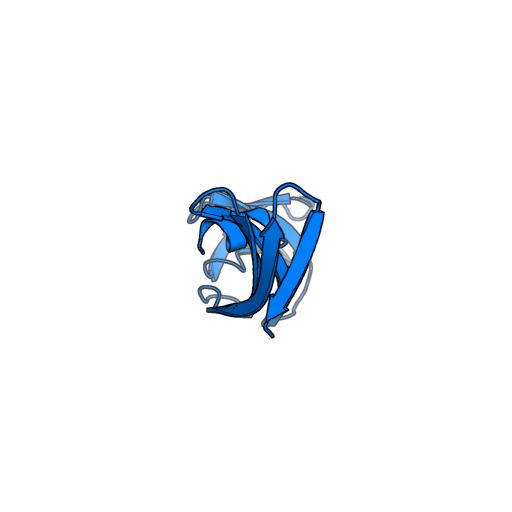s: 1; bounding box: 41×22×50 Å

Organism: NCBI:txid165179